Protein AF-A0A6V7KR41-F1 (afdb_monomer_lite)

pLDDT: mean 78.29, std 16.95, range [44.94, 97.0]

Foldseek 3Di:
DDPPPPPPVVPPAAEDEDDDDPPVCPPVCVVVVVVVVVCVVQPPGDYHYDDDDPPVVVD

Structure (mmCIF, N/CA/C/O backbone):
data_AF-A0A6V7KR41-F1
#
_entry.id   AF-A0A6V7KR41-F1
#
loop_
_atom_site.group_PDB
_atom_site.id
_atom_site.type_symbol
_atom_site.label_atom_id
_atom_site.label_alt_id
_atom_site.label_comp_id
_atom_site.label_asym_id
_atom_site.label_entity_id
_atom_site.label_seq_id
_atom_site.pdbx_PDB_ins_code
_atom_site.Cartn_x
_atom_site.Cartn_y
_atom_site.Cartn_z
_atom_site.occupancy
_atom_site.B_iso_or_equiv
_atom_site.auth_seq_id
_atom_site.auth_comp_id
_atom_site.auth_asym_id
_atom_site.auth_atom_id
_atom_site.pdbx_PDB_model_num
ATOM 1 N N . THR A 1 1 ? 30.995 3.681 -37.647 1.00 44.94 1 THR A N 1
ATOM 2 C CA . THR A 1 1 ? 29.766 4.245 -37.064 1.00 44.94 1 THR A CA 1
ATOM 3 C C . THR A 1 1 ? 29.563 3.617 -35.712 1.00 44.94 1 THR A C 1
ATOM 5 O O . THR A 1 1 ? 29.256 2.436 -35.649 1.00 44.94 1 THR A O 1
ATOM 8 N N . THR A 1 2 ? 29.846 4.353 -34.642 1.00 45.47 2 THR A N 1
ATOM 9 C CA . THR A 1 2 ? 29.597 3.878 -33.278 1.00 45.47 2 THR A CA 1
ATOM 10 C C . THR A 1 2 ? 28.115 4.073 -33.000 1.00 45.47 2 THR A C 1
ATOM 12 O O . THR A 1 2 ? 27.658 5.210 -32.918 1.00 45.47 2 THR A O 1
ATOM 15 N N . ILE A 1 3 ? 27.357 2.979 -32.944 1.00 60.69 3 ILE A N 1
ATOM 16 C 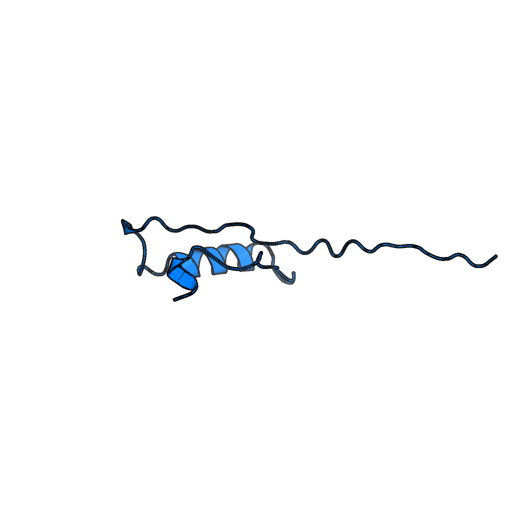CA . ILE A 1 3 ? 25.973 3.012 -32.474 1.00 60.69 3 ILE A CA 1
ATOM 17 C C . ILE A 1 3 ? 26.064 3.057 -30.952 1.00 60.69 3 ILE A C 1
ATOM 19 O O . ILE A 1 3 ? 26.387 2.059 -30.315 1.00 60.69 3 ILE A O 1
ATOM 23 N N . ILE A 1 4 ? 25.886 4.248 -30.387 1.00 59.25 4 ILE A N 1
ATOM 24 C CA . ILE A 1 4 ? 25.652 4.407 -28.955 1.00 59.25 4 ILE A CA 1
ATOM 25 C C . ILE A 1 4 ? 24.182 4.049 -28.780 1.00 59.25 4 ILE A C 1
ATOM 27 O O . ILE A 1 4 ? 23.310 4.853 -29.109 1.00 59.25 4 ILE A O 1
ATOM 31 N N . ASP A 1 5 ? 23.916 2.810 -28.374 1.00 54.56 5 ASP A N 1
ATOM 32 C CA . ASP A 1 5 ? 22.579 2.412 -27.954 1.00 54.56 5 ASP A CA 1
ATOM 33 C C . ASP A 1 5 ? 22.299 3.125 -26.634 1.00 54.56 5 ASP A C 1
ATOM 35 O O . ASP A 1 5 ? 22.714 2.702 -25.556 1.00 54.56 5 ASP A O 1
ATOM 39 N N . ASN A 1 6 ? 21.692 4.302 -26.750 1.00 50.41 6 ASN A N 1
ATOM 40 C CA . ASN A 1 6 ? 21.233 5.093 -25.627 1.00 50.41 6 ASN A CA 1
ATOM 41 C C . ASN A 1 6 ? 19.883 4.527 -25.176 1.00 50.41 6 ASN A C 1
ATOM 43 O O . ASN A 1 6 ? 18.881 5.240 -25.129 1.00 50.41 6 ASN A O 1
ATOM 47 N N . SER A 1 7 ? 19.839 3.222 -24.894 1.00 51.38 7 SER A N 1
ATOM 48 C CA . SER A 1 7 ? 18.751 2.648 -24.128 1.00 51.38 7 SER A CA 1
ATOM 49 C C . SER A 1 7 ? 18.918 3.187 -22.711 1.00 51.38 7 SER A C 1
ATOM 51 O O . SER A 1 7 ? 19.550 2.561 -21.858 1.00 51.38 7 SER A O 1
ATOM 53 N N . GLU A 1 8 ? 18.385 4.381 -22.453 1.00 51.38 8 GLU A N 1
ATOM 54 C CA . GLU A 1 8 ? 17.856 4.696 -21.134 1.00 51.38 8 GLU A CA 1
ATOM 55 C C . GLU A 1 8 ? 16.823 3.606 -20.849 1.00 51.38 8 GLU A C 1
ATOM 57 O O . GLU A 1 8 ? 15.644 3.724 -21.171 1.00 51.38 8 GLU A O 1
ATOM 62 N N . SER A 1 9 ? 17.292 2.467 -20.340 1.00 52.31 9 SER A N 1
ATOM 63 C C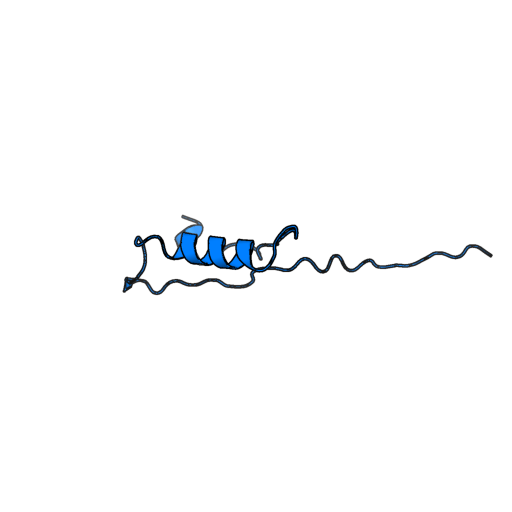A . SER A 1 9 ? 16.439 1.468 -19.739 1.00 52.31 9 SER A CA 1
ATOM 64 C C . SER A 1 9 ? 15.898 2.152 -18.498 1.00 52.31 9 SER A C 1
ATOM 66 O O . SER A 1 9 ? 16.521 2.122 -17.435 1.00 52.31 9 SER A O 1
ATOM 68 N N . GLU A 1 10 ? 14.802 2.879 -18.666 1.00 55.22 10 GLU A N 1
ATOM 69 C CA . GLU A 1 10 ? 13.993 3.366 -17.573 1.00 55.22 10 GLU A CA 1
ATOM 70 C C . GLU A 1 10 ? 13.668 2.120 -16.745 1.00 55.22 10 GLU A C 1
ATOM 72 O O . GLU A 1 10 ? 12.879 1.268 -17.159 1.00 55.22 10 GLU A O 1
ATOM 77 N N . TYR A 1 11 ? 14.390 1.939 -15.633 1.00 55.69 11 TYR A N 1
ATOM 78 C CA . TYR A 1 11 ? 14.149 0.879 -14.660 1.00 55.69 11 TYR A CA 1
ATOM 79 C C . TYR A 1 11 ? 12.801 1.196 -14.005 1.00 55.69 11 TYR A C 1
ATOM 81 O O . TYR A 1 11 ? 12.723 1.715 -12.893 1.00 55.69 11 TYR A O 1
ATOM 89 N N . SER A 1 12 ? 11.723 0.952 -14.746 1.00 69.88 12 SER A N 1
ATOM 90 C CA . SER A 1 12 ? 10.344 1.128 -14.315 1.00 69.88 12 SER A CA 1
ATOM 91 C C . SER A 1 12 ? 9.988 -0.039 -13.401 1.00 69.88 12 SER A C 1
ATOM 93 O O . SER A 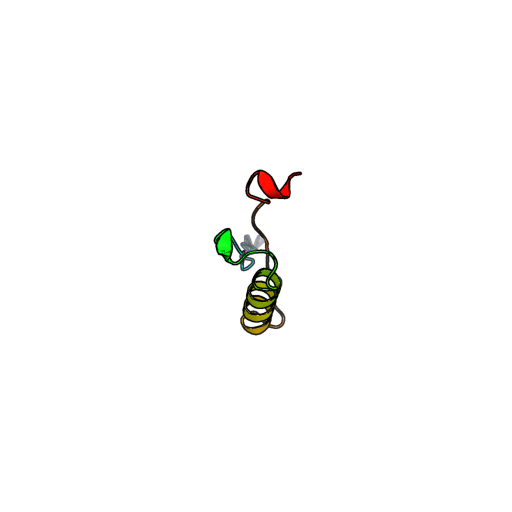1 12 ? 9.347 -1.015 -13.778 1.00 69.88 12 SER A O 1
ATOM 95 N N . MET A 1 13 ? 10.483 0.034 -12.168 1.00 82.44 13 MET A N 1
ATOM 96 C CA . MET A 1 13 ? 10.112 -0.907 -11.123 1.00 82.44 13 MET A CA 1
ATOM 97 C C . MET A 1 13 ? 8.705 -0.570 -10.636 1.00 82.44 13 MET A C 1
ATOM 99 O O . MET A 1 13 ? 8.424 0.572 -10.253 1.00 82.44 13 MET A O 1
ATOM 103 N N . ASN A 1 14 ? 7.828 -1.572 -10.608 1.00 85.38 14 ASN A N 1
ATOM 104 C CA . ASN A 1 14 ? 6.515 -1.429 -9.992 1.00 85.38 14 ASN A CA 1
ATOM 105 C C . ASN A 1 14 ? 6.707 -1.005 -8.537 1.00 85.38 14 ASN A C 1
ATOM 107 O O . ASN A 1 14 ? 7.347 -1.708 -7.762 1.00 85.38 14 ASN A O 1
ATOM 111 N N . THR A 1 15 ? 6.201 0.174 -8.184 1.00 87.75 15 THR A N 1
ATOM 112 C CA . THR A 1 15 ? 6.457 0.788 -6.882 1.00 87.75 15 THR A CA 1
ATOM 113 C C . THR A 1 15 ? 5.149 0.987 -6.138 1.00 87.75 15 THR A C 1
ATOM 115 O O . THR A 1 15 ? 4.208 1.581 -6.663 1.00 87.75 15 THR A O 1
ATOM 118 N N . ILE A 1 16 ? 5.091 0.513 -4.895 1.00 88.12 16 ILE A N 1
ATOM 119 C CA . ILE A 1 16 ? 3.996 0.848 -3.991 1.00 88.12 16 ILE A CA 1
ATOM 120 C C . ILE A 1 16 ? 4.223 2.273 -3.506 1.00 88.12 16 ILE A C 1
ATOM 122 O O . ILE A 1 16 ? 5.147 2.533 -2.735 1.00 88.12 16 ILE A O 1
ATOM 126 N N . ASP A 1 17 ? 3.370 3.183 -3.965 1.00 85.56 17 ASP A N 1
ATOM 127 C CA . ASP A 1 17 ? 3.441 4.583 -3.565 1.00 85.56 17 ASP A CA 1
ATOM 128 C C . ASP A 1 17 ? 2.775 4.835 -2.204 1.00 85.56 17 ASP A C 1
ATOM 130 O O . ASP A 1 17 ? 3.354 5.472 -1.330 1.00 85.56 17 ASP A O 1
ATOM 134 N N . THR A 1 18 ? 1.566 4.302 -1.991 1.00 85.38 18 THR A N 1
ATOM 135 C CA . THR A 1 18 ? 0.824 4.481 -0.735 1.00 85.38 18 THR A CA 1
ATOM 136 C C . THR A 1 18 ? 0.032 3.227 -0.366 1.00 85.38 18 THR A C 1
ATOM 138 O O . THR A 1 18 ? -0.754 2.714 -1.159 1.00 85.38 18 THR A O 1
ATOM 141 N N . ALA A 1 19 ? 0.165 2.790 0.888 1.00 87.62 19 ALA A N 1
ATOM 142 C CA . ALA A 1 19 ? -0.733 1.837 1.535 1.00 87.62 19 ALA A CA 1
ATOM 143 C C . ALA A 1 19 ? -1.162 2.400 2.897 1.00 87.62 19 ALA A C 1
ATOM 145 O O . ALA A 1 19 ? -0.339 2.919 3.652 1.00 87.62 19 ALA A O 1
ATOM 146 N N . TYR A 1 20 ? -2.453 2.319 3.221 1.00 87.81 20 TYR A N 1
ATOM 147 C CA . TYR A 1 20 ? -2.996 2.904 4.446 1.00 87.81 20 TYR A CA 1
ATOM 148 C C . TYR A 1 20 ? -4.037 1.998 5.097 1.00 87.81 20 TYR A C 1
ATOM 150 O O . TYR A 1 20 ? -4.941 1.486 4.441 1.00 87.81 20 TYR A O 1
ATOM 158 N N . ILE A 1 21 ? -3.938 1.867 6.420 1.00 90.88 21 ILE A N 1
ATOM 159 C CA . ILE A 1 21 ? -4.911 1.166 7.258 1.00 90.88 21 ILE A CA 1
ATOM 160 C C . ILE A 1 21 ? -5.512 2.183 8.226 1.00 90.88 21 ILE A C 1
ATOM 162 O O . ILE A 1 21 ? -4.788 2.811 9.018 1.00 90.88 21 ILE A O 1
ATOM 166 N N . ARG A 1 22 ? -6.843 2.331 8.180 1.00 93.12 22 ARG A N 1
ATOM 167 C CA . ARG A 1 22 ? -7.567 3.190 9.128 1.00 93.12 22 ARG A CA 1
ATOM 168 C C . ARG A 1 22 ? -7.301 2.713 10.552 1.00 93.12 22 ARG A C 1
ATOM 170 O O . ARG A 1 22 ? -7.192 1.512 10.801 1.00 93.12 22 ARG A O 1
ATOM 177 N N . SER A 1 23 ? -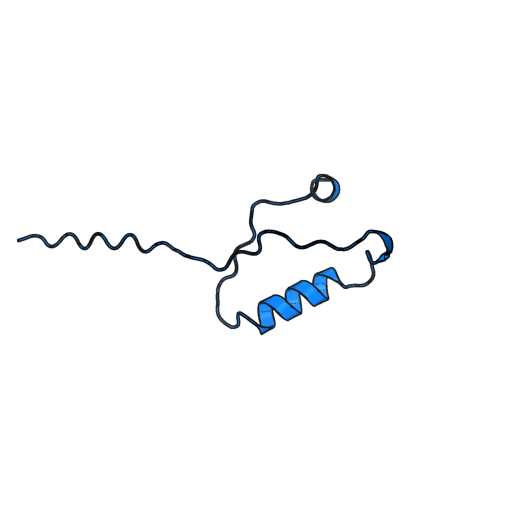7.164 3.656 11.476 1.00 92.44 23 SER A N 1
ATOM 178 C CA . SER A 1 23 ? -6.754 3.420 12.867 1.00 92.44 23 SER A CA 1
ATOM 179 C C . SER A 1 23 ? -7.511 2.290 13.563 1.00 92.44 23 SER A C 1
ATOM 181 O O . SER A 1 23 ? -6.898 1.455 14.219 1.00 92.44 23 SER A O 1
ATOM 183 N N . GLU A 1 24 ? -8.821 2.226 13.360 1.00 97.00 24 GLU A N 1
ATOM 184 C CA . GLU A 1 24 ? -9.745 1.260 13.948 1.00 97.00 24 GLU A CA 1
ATOM 185 C C . GLU A 1 24 ? -9.501 -0.191 13.488 1.00 97.00 24 GLU A C 1
ATOM 187 O O . GLU A 1 24 ? -9.929 -1.136 14.157 1.00 97.00 24 GLU A O 1
ATOM 192 N N . TYR A 1 25 ? -8.768 -0.379 12.385 1.00 95.81 25 TYR A N 1
ATOM 193 C CA . TYR A 1 25 ? -8.430 -1.682 11.810 1.00 95.81 25 TYR A CA 1
ATOM 194 C C . TYR A 1 25 ? -6.944 -2.058 11.948 1.00 95.81 25 TYR A C 1
ATOM 196 O O . TYR A 1 25 ? -6.530 -3.121 11.482 1.00 95.81 25 TYR A O 1
ATOM 204 N N . ARG A 1 26 ? -6.120 -1.222 12.593 1.00 90.69 26 ARG A N 1
ATOM 205 C CA . ARG A 1 26 ? -4.700 -1.531 12.851 1.00 90.69 26 ARG A CA 1
ATOM 206 C C . ARG A 1 26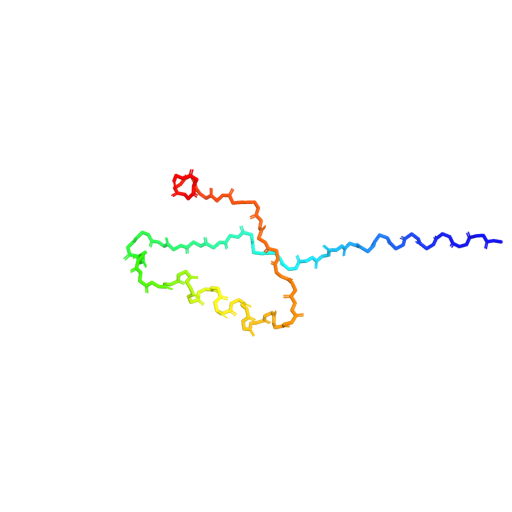 ? -4.554 -2.664 13.873 1.00 90.69 26 ARG A C 1
ATOM 208 O O . ARG A 1 26 ? -5.486 -2.967 14.609 1.00 90.69 26 ARG A O 1
ATOM 215 N N . ASN A 1 27 ? -3.372 -3.287 13.920 1.00 92.50 27 ASN A N 1
ATOM 216 C CA . ASN A 1 27 ? -3.044 -4.424 14.801 1.00 92.50 27 ASN A CA 1
ATOM 217 C C . ASN A 1 27 ? -3.897 -5.688 14.574 1.00 92.50 27 ASN A C 1
ATOM 219 O O . ASN A 1 27 ? -4.019 -6.524 15.463 1.00 92.50 27 ASN A O 1
ATOM 223 N N . ARG A 1 28 ? -4.474 -5.839 13.376 1.00 96.50 28 ARG A N 1
ATOM 224 C CA . ARG A 1 28 ? -5.282 -7.007 12.979 1.00 96.50 28 ARG A CA 1
ATOM 225 C C . ARG A 1 28 ? -4.642 -7.861 11.881 1.00 96.50 28 ARG A C 1
ATOM 227 O O . ARG A 1 28 ? -5.310 -8.706 11.312 1.00 96.50 28 ARG A O 1
ATOM 234 N N . GLY A 1 29 ? -3.380 -7.604 11.533 1.00 94.75 29 GLY A N 1
ATOM 235 C CA . GLY A 1 29 ? -2.683 -8.316 10.452 1.00 94.75 29 GLY A CA 1
ATOM 236 C C . GLY A 1 29 ? -2.930 -7.779 9.034 1.00 94.75 29 GLY A C 1
ATOM 237 O O . GLY A 1 29 ? -2.227 -8.188 8.120 1.00 94.75 29 GLY A O 1
ATOM 238 N N . LEU A 1 30 ? -3.818 -6.795 8.840 1.00 95.31 30 LEU A N 1
ATOM 239 C CA . LEU A 1 30 ? -4.182 -6.274 7.507 1.00 95.31 30 LEU A CA 1
ATOM 240 C C . LEU A 1 30 ? -3.003 -5.745 6.672 1.00 95.31 30 LEU A C 1
ATOM 242 O O . LEU A 1 30 ? -3.032 -5.820 5.451 1.00 95.31 30 LEU A O 1
ATOM 246 N N . GLY A 1 31 ? -1.953 -5.217 7.308 1.00 91.75 31 GLY A N 1
ATOM 247 C CA . GLY A 1 31 ? -0.753 -4.781 6.580 1.00 91.75 31 GLY A CA 1
ATOM 248 C C . GLY A 1 31 ? -0.030 -5.947 5.918 1.00 91.75 31 GLY A C 1
ATOM 249 O O . GLY A 1 31 ? 0.443 -5.822 4.795 1.00 91.75 31 GLY A O 1
ATOM 250 N N . MET A 1 32 ? -0.015 -7.097 6.590 1.00 93.62 32 MET A N 1
ATOM 251 C CA . MET A 1 32 ? 0.539 -8.323 6.038 1.00 93.62 32 MET A CA 1
ATOM 252 C C . MET A 1 32 ? -0.336 -8.856 4.900 1.00 93.62 32 MET A C 1
ATOM 254 O O . MET A 1 32 ? 0.191 -9.274 3.878 1.00 93.62 32 MET A O 1
ATOM 258 N N . GLU A 1 33 ? -1.662 -8.785 5.034 1.00 96.31 33 GLU A N 1
ATOM 259 C CA . GLU A 1 33 ? -2.582 -9.176 3.957 1.00 96.31 33 GLU A CA 1
ATOM 260 C C . GLU A 1 33 ? -2.391 -8.327 2.694 1.00 96.31 33 GLU A C 1
ATOM 262 O O . GLU A 1 33 ? -2.331 -8.880 1.599 1.00 96.31 33 GLU A O 1
ATOM 267 N N . ILE A 1 34 ? -2.212 -7.007 2.838 1.00 93.38 34 ILE A N 1
ATOM 268 C CA . ILE A 1 34 ? -1.889 -6.111 1.715 1.00 93.38 34 ILE A CA 1
ATOM 269 C C . ILE A 1 34 ? -0.579 -6.543 1.041 1.00 93.38 34 ILE A C 1
ATOM 271 O O . ILE A 1 34 ? -0.521 -6.630 -0.183 1.00 93.38 34 ILE A O 1
ATOM 275 N N . LEU A 1 35 ? 0.468 -6.839 1.819 1.00 90.75 35 LEU A N 1
ATOM 276 C CA . LEU A 1 35 ? 1.750 -7.287 1.265 1.00 90.75 35 LEU A CA 1
ATOM 277 C C . LEU A 1 35 ? 1.629 -8.638 0.549 1.00 90.75 35 LEU A C 1
ATOM 279 O O . LEU A 1 35 ? 2.182 -8.791 -0.538 1.00 90.75 35 LEU A O 1
ATOM 283 N N . TYR A 1 36 ? 0.887 -9.598 1.110 1.00 94.19 36 TYR A N 1
ATOM 284 C CA . TYR A 1 36 ? 0.647 -10.886 0.458 1.00 94.19 36 TYR A CA 1
ATOM 285 C C . TYR A 1 36 ? -0.114 -10.733 -0.857 1.00 94.19 36 TYR A C 1
ATOM 287 O O . TYR A 1 36 ? 0.276 -11.343 -1.851 1.00 94.19 36 TYR A O 1
ATOM 295 N N . ASP A 1 37 ? -1.160 -9.905 -0.887 1.00 94.00 37 ASP A N 1
ATOM 296 C CA . ASP A 1 37 ? -1.910 -9.621 -2.112 1.00 94.00 37 ASP A CA 1
ATOM 297 C C . ASP A 1 37 ? -0.995 -9.001 -3.177 1.00 94.00 37 ASP A C 1
ATOM 299 O O . ASP A 1 37 ? -0.956 -9.483 -4.309 1.00 94.00 37 ASP A O 1
ATOM 303 N N . VAL A 1 38 ? -0.169 -8.019 -2.807 1.00 91.56 38 VAL A N 1
ATOM 304 C CA . VAL A 1 38 ? 0.784 -7.389 -3.731 1.00 91.56 38 VAL A CA 1
ATOM 305 C C . VAL A 1 38 ? 1.801 -8.399 -4.273 1.00 91.56 38 VAL A C 1
ATOM 307 O O . VAL A 1 38 ? 1.935 -8.532 -5.488 1.00 91.56 38 VAL A O 1
ATOM 310 N N . VAL A 1 39 ? 2.462 -9.176 -3.412 1.00 90.19 39 VAL A N 1
ATOM 311 C CA . VAL A 1 39 ? 3.424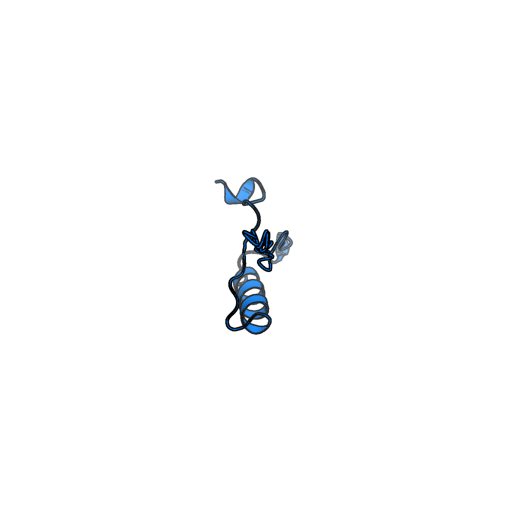 -10.206 -3.849 1.00 90.19 39 VAL A CA 1
ATOM 312 C C . VAL A 1 39 ? 2.749 -11.260 -4.738 1.00 90.19 39 VAL A C 1
ATOM 314 O O . VAL A 1 39 ? 3.347 -11.730 -5.705 1.00 90.19 39 VAL A O 1
ATOM 317 N N . SER A 1 40 ? 1.486 -11.604 -4.466 1.00 94.56 40 SER A N 1
ATOM 318 C CA . SER A 1 40 ? 0.736 -12.574 -5.271 1.00 94.56 40 SER A CA 1
ATOM 319 C C . SER A 1 40 ? 0.382 -12.073 -6.675 1.00 94.56 40 SER A C 1
ATOM 321 O O . SER A 1 40 ? 0.258 -12.892 -7.586 1.00 94.56 40 SER A O 1
ATOM 323 N N . ARG A 1 41 ? 0.232 -10.754 -6.861 1.00 91.75 41 ARG A N 1
ATOM 324 C CA . ARG A 1 41 ? -0.101 -10.114 -8.147 1.00 91.75 41 ARG A CA 1
ATOM 325 C C . ARG A 1 41 ? 1.126 -9.816 -9.003 1.00 91.75 41 ARG A C 1
ATOM 327 O O . ARG A 1 41 ? 1.029 -9.851 -10.225 1.00 91.75 41 ARG A O 1
ATOM 334 N N . TYR A 1 42 ? 2.265 -9.553 -8.372 1.00 89.94 42 TYR A N 1
ATOM 335 C CA . TYR A 1 42 ? 3.528 -9.210 -9.029 1.00 89.94 42 TYR A CA 1
ATOM 336 C C . TYR A 1 42 ? 4.572 -10.318 -8.819 1.00 89.94 42 TYR A C 1
ATOM 338 O O . TYR A 1 42 ? 5.700 -10.075 -8.395 1.00 89.94 42 TYR A O 1
ATOM 346 N N . GLN A 1 43 ? 4.184 -11.567 -9.086 1.00 88.25 43 GLN A N 1
ATOM 347 C CA . GLN A 1 43 ? 5.063 -12.723 -8.888 1.00 88.25 43 GLN A CA 1
ATOM 348 C C . GLN A 1 43 ? 6.325 -12.609 -9.747 1.00 88.25 43 GLN A C 1
ATOM 350 O O . GLN A 1 43 ? 6.247 -12.302 -10.937 1.00 88.25 43 GLN A O 1
ATOM 355 N N . ASN A 1 44 ? 7.478 -12.922 -9.150 1.00 87.12 44 ASN A N 1
ATOM 356 C CA . ASN A 1 44 ? 8.797 -12.879 -9.794 1.00 87.12 44 ASN A CA 1
ATOM 357 C C . ASN A 1 44 ? 9.198 -11.494 -10.331 1.00 87.12 44 ASN A C 1
ATOM 359 O O . ASN A 1 44 ? 10.052 -11.406 -11.211 1.00 87.12 44 ASN A O 1
ATOM 363 N N . GLN A 1 45 ? 8.581 -10.425 -9.827 1.00 86.62 45 GLN A N 1
ATOM 364 C CA . GLN A 1 45 ? 8.979 -9.055 -10.115 1.00 86.62 45 GLN A CA 1
ATOM 365 C C . GLN A 1 45 ? 9.524 -8.411 -8.848 1.00 86.62 45 GLN A C 1
ATOM 367 O O . GLN A 1 45 ? 8.993 -8.620 -7.756 1.00 86.62 45 GLN A O 1
ATOM 372 N N . ASP A 1 46 ? 10.558 -7.594 -9.009 1.00 86.31 46 ASP A N 1
ATOM 373 C CA . ASP A 1 46 ? 10.986 -6.701 -7.944 1.00 86.31 46 ASP A CA 1
ATOM 374 C C . ASP A 1 46 ? 9.928 -5.609 -7.754 1.00 86.31 46 ASP A C 1
ATOM 376 O O . ASP A 1 46 ? 9.436 -5.019 -8.722 1.00 86.31 46 ASP A O 1
ATOM 380 N N . ILE A 1 47 ? 9.573 -5.351 -6.496 1.00 87.62 47 ILE A N 1
ATOM 381 C CA . ILE A 1 47 ? 8.606 -4.321 -6.125 1.00 87.62 47 ILE A CA 1
ATOM 382 C C . ILE A 1 47 ? 9.325 -3.284 -5.276 1.00 87.62 47 ILE A C 1
ATOM 384 O O . ILE A 1 47 ? 9.846 -3.582 -4.199 1.00 87.62 47 ILE A O 1
ATOM 388 N N . GLY A 1 48 ? 9.334 -2.053 -5.770 1.00 87.50 48 GLY A N 1
ATOM 389 C CA . GLY A 1 48 ? 9.839 -0.905 -5.045 1.00 87.50 48 GLY A CA 1
ATOM 390 C C . GLY A 1 48 ? 8.839 -0.450 -3.990 1.00 87.50 48 GLY A C 1
ATOM 391 O O . GLY A 1 48 ? 7.624 -0.588 -4.136 1.00 87.50 48 GLY A O 1
ATOM 392 N N . PHE A 1 49 ? 9.349 0.168 -2.938 1.00 84.50 49 PHE A N 1
ATOM 393 C CA . PHE A 1 49 ? 8.541 0.977 -2.036 1.00 84.50 49 PHE A CA 1
ATOM 394 C C . PHE A 1 49 ? 9.004 2.416 -2.200 1.00 84.50 49 PHE A C 1
ATOM 396 O O . PHE A 1 49 ? 10.211 2.684 -2.166 1.00 84.50 49 PHE A O 1
ATOM 403 N N . SER A 1 50 ? 8.065 3.341 -2.396 1.00 83.00 50 SER A N 1
ATOM 404 C CA . SER A 1 50 ? 8.408 4.757 -2.325 1.00 83.00 50 SER A CA 1
ATOM 405 C C . SER A 1 50 ? 8.916 5.078 -0.910 1.00 83.00 50 SER A C 1
ATOM 407 O O . SER A 1 50 ? 8.717 4.317 0.045 1.00 83.00 50 SER A O 1
ATOM 409 N N . LYS A 1 51 ? 9.673 6.175 -0.782 1.00 71.50 51 LYS A N 1
ATOM 410 C CA . LYS A 1 51 ? 10.342 6.540 0.474 1.00 71.50 51 LYS A CA 1
ATOM 411 C C . LYS A 1 51 ? 9.356 6.502 1.650 1.00 71.50 51 LYS A C 1
ATOM 413 O O . LYS A 1 51 ? 8.272 7.077 1.545 1.00 71.50 51 LYS A O 1
ATOM 418 N N . PRO A 1 52 ? 9.737 5.892 2.782 1.00 63.12 52 PRO A N 1
ATOM 419 C CA . PRO A 1 52 ? 8.824 5.744 3.889 1.00 63.12 52 PRO A CA 1
ATOM 420 C C . PRO A 1 52 ? 8.616 7.079 4.602 1.00 63.12 52 PRO A C 1
ATOM 422 O O . PRO A 1 52 ? 9.495 7.934 4.580 1.00 63.12 52 PRO A O 1
ATOM 425 N N . VAL A 1 53 ? 7.550 7.339 5.346 1.00 59.19 53 VAL A N 1
ATOM 426 C CA . VAL A 1 53 ? 6.260 6.707 5.645 1.00 59.19 53 VAL A CA 1
ATOM 427 C C . VAL A 1 53 ? 5.571 7.779 6.537 1.00 59.19 53 VAL A C 1
ATOM 429 O O . VAL A 1 53 ? 6.250 8.676 7.044 1.00 59.19 53 VAL A O 1
ATOM 432 N N . SER A 1 54 ? 4.247 7.750 6.751 1.00 59.00 54 SER A N 1
ATOM 433 C CA . SER A 1 54 ? 3.592 8.619 7.752 1.00 59.00 54 SER A CA 1
ATOM 434 C C . SER A 1 54 ? 4.440 8.761 9.030 1.00 59.00 54 SER A C 1
ATOM 436 O O . SER A 1 54 ? 4.988 7.761 9.496 1.00 59.00 54 SER A O 1
ATOM 438 N N . TYR A 1 55 ? 4.522 9.966 9.608 1.00 62.53 55 TYR A N 1
ATOM 439 C CA . TYR A 1 55 ? 5.367 10.282 10.776 1.00 62.53 55 TYR A CA 1
ATOM 440 C C . TYR A 1 55 ? 5.339 9.220 11.894 1.00 62.53 55 TYR A C 1
ATOM 442 O O . TYR A 1 55 ? 6.338 9.019 12.574 1.00 62.53 55 TYR A O 1
ATOM 450 N N . GLY A 1 56 ? 4.217 8.514 12.068 1.00 56.56 56 GLY A N 1
ATOM 451 C CA . GLY A 1 56 ? 4.065 7.443 13.054 1.00 56.56 56 GLY A CA 1
ATOM 452 C C . GLY A 1 56 ? 4.831 6.140 12.785 1.00 56.56 56 GLY A C 1
ATOM 453 O O . GLY A 1 56 ? 4.784 5.270 13.641 1.00 56.56 56 GLY A O 1
ATOM 454 N N . MET A 1 57 ? 5.507 5.967 11.645 1.00 52.53 57 MET A N 1
ATOM 455 C CA . MET A 1 57 ? 6.397 4.811 11.401 1.00 52.53 57 MET A CA 1
ATOM 456 C C . MET A 1 57 ? 7.879 5.217 11.326 1.00 52.53 57 MET A C 1
ATOM 458 O O . MET A 1 57 ? 8.724 4.378 11.038 1.00 52.53 57 MET A O 1
ATOM 462 N N . LEU A 1 58 ? 8.187 6.500 11.567 1.00 58.50 58 LEU A N 1
ATOM 463 C CA . LEU A 1 58 ? 9.545 6.996 11.830 1.00 58.50 58 LEU A CA 1
ATOM 464 C C . LEU A 1 58 ? 9.875 7.013 13.338 1.00 58.50 58 LEU A C 1
ATOM 466 O O . LEU A 1 58 ? 10.940 7.501 13.710 1.00 58.50 58 LEU A O 1
ATOM 470 N N . GLN A 1 59 ? 8.952 6.549 14.188 1.00 53.12 59 GLN A N 1
ATOM 471 C CA . GLN A 1 59 ? 9.114 6.454 15.643 1.00 53.12 59 GLN A CA 1
ATOM 472 C C . GLN A 1 59 ? 9.487 5.041 16.076 1.00 53.12 59 GLN A C 1
ATOM 474 O O . GLN A 1 59 ? 8.968 4.088 15.453 1.00 53.12 59 GLN A O 1
#

Sequence (59 aa):
TTIIDNSESEYSMNTIDTAYIRSEYRNRGLGMEILYDVVSRYQNQDIGFSKPVSYGMLQ

Radius of gyration: 17.49 Å; chains: 1; bounding box: 40×23×53 Å

Secondary structure (DSSP, 8-state):
-------------EEE------GGGTTSSHHHHHHHHHHHHSTTS-EEEPSP--GGG--

Organism: NCBI:txid1563983